Protein AF-A0A0G1F850-F1 (afdb_monomer_lite)

Structure (mmCIF, N/CA/C/O backbone):
data_AF-A0A0G1F850-F1
#
_entry.id   AF-A0A0G1F850-F1
#
loop_
_atom_site.group_PDB
_atom_site.id
_atom_site.type_symbol
_atom_site.label_atom_id
_atom_site.label_alt_id
_atom_site.label_comp_id
_atom_site.label_asym_id
_atom_site.label_entity_id
_atom_site.label_seq_id
_atom_site.pdbx_PDB_ins_code
_atom_site.Cartn_x
_atom_site.Cartn_y
_atom_site.Cartn_z
_atom_site.occupancy
_atom_site.B_iso_or_equiv
_atom_site.auth_seq_id
_atom_site.auth_comp_id
_atom_site.auth_asym_id
_atom_site.auth_atom_id
_atom_site.pdbx_PDB_model_num
ATOM 1 N N . MET A 1 1 ? -1.530 3.862 8.266 1.00 86.38 1 MET A N 1
ATOM 2 C CA . MET A 1 1 ? -0.939 3.810 6.913 1.00 86.38 1 MET A CA 1
ATOM 3 C C . MET A 1 1 ? -0.157 2.519 6.788 1.00 86.38 1 MET A C 1
ATOM 5 O O . MET A 1 1 ? 0.355 2.059 7.802 1.00 86.38 1 MET A O 1
ATOM 9 N N . SER A 1 2 ? -0.081 1.961 5.588 1.00 92.50 2 SER A N 1
ATOM 10 C CA . SER A 1 2 ? 0.739 0.800 5.234 1.00 92.50 2 SER A CA 1
ATOM 11 C C . SER A 1 2 ? 1.561 1.125 3.985 1.00 92.50 2 SER A C 1
ATOM 13 O O . SER A 1 2 ? 1.279 2.104 3.293 1.00 92.50 2 SER A O 1
ATOM 15 N N . GLU A 1 3 ? 2.559 0.294 3.703 1.00 92.56 3 GLU A N 1
ATOM 16 C CA . GLU A 1 3 ? 3.310 0.308 2.452 1.00 92.56 3 GLU A CA 1
ATOM 17 C C . GLU A 1 3 ? 3.476 -1.125 1.942 1.00 92.56 3 GLU A C 1
ATOM 19 O O . GLU A 1 3 ? 3.481 -2.079 2.726 1.00 92.56 3 GLU A O 1
ATOM 24 N N . HIS A 1 4 ? 3.599 -1.279 0.626 1.00 93.75 4 HIS A N 1
ATOM 25 C CA . HIS A 1 4 ? 3.867 -2.569 0.011 1.00 93.75 4 HIS A CA 1
ATOM 26 C C . HIS A 1 4 ? 4.814 -2.416 -1.177 1.00 93.75 4 HIS A C 1
ATOM 28 O O . HIS A 1 4 ? 4.681 -1.500 -1.986 1.00 93.75 4 HIS A O 1
ATOM 34 N N . HIS A 1 5 ? 5.776 -3.330 -1.266 1.00 92.81 5 HIS A N 1
ATOM 35 C CA . HIS A 1 5 ? 6.730 -3.422 -2.360 1.00 92.81 5 HIS A CA 1
ATOM 36 C C . HIS A 1 5 ? 6.754 -4.860 -2.875 1.00 92.81 5 HIS A C 1
ATOM 38 O O . HIS A 1 5 ? 6.951 -5.793 -2.092 1.00 92.81 5 HIS A O 1
ATOM 44 N N . SER A 1 6 ? 6.582 -5.032 -4.184 1.00 92.38 6 SER A N 1
ATOM 45 C CA . SER A 1 6 ? 6.580 -6.342 -4.829 1.00 92.38 6 SER A CA 1
ATOM 46 C C . SER A 1 6 ? 7.026 -6.274 -6.293 1.00 92.38 6 SER A C 1
ATOM 48 O O . SER A 1 6 ? 7.180 -5.201 -6.880 1.00 92.38 6 SER A O 1
ATOM 50 N N . PHE A 1 7 ? 7.265 -7.450 -6.880 1.00 91.38 7 PHE A N 1
ATOM 51 C CA . PHE A 1 7 ? 7.616 -7.621 -8.288 1.00 91.38 7 PHE A CA 1
ATOM 52 C C . PHE A 1 7 ? 6.618 -8.566 -8.952 1.00 91.38 7 PHE A C 1
ATOM 54 O O . PHE A 1 7 ? 6.298 -9.613 -8.397 1.00 91.38 7 PHE A O 1
ATOM 61 N N . GLY A 1 8 ? 6.180 -8.229 -10.166 1.00 91.06 8 GLY A N 1
ATOM 62 C CA . GLY A 1 8 ? 5.258 -9.067 -10.940 1.00 91.06 8 GLY A CA 1
ATOM 63 C C . GLY A 1 8 ? 3.784 -8.931 -10.552 1.00 91.06 8 GLY A C 1
ATOM 64 O O . GLY A 1 8 ? 2.947 -9.573 -11.181 1.00 91.06 8 GLY A O 1
ATOM 65 N N . ASP A 1 9 ? 3.461 -8.079 -9.580 1.00 92.69 9 ASP A N 1
ATOM 66 C CA . ASP A 1 9 ? 2.082 -7.719 -9.267 1.00 92.69 9 ASP A CA 1
ATOM 67 C C . ASP A 1 9 ? 1.589 -6.576 -10.159 1.00 92.69 9 ASP A C 1
ATOM 69 O O . ASP A 1 9 ? 2.351 -5.708 -10.598 1.00 92.69 9 ASP A O 1
ATOM 73 N N . THR A 1 10 ? 0.284 -6.579 -10.418 1.00 93.81 10 THR A N 1
ATOM 74 C CA . THR A 1 10 ? -0.407 -5.427 -10.993 1.00 93.81 10 THR A CA 1
ATOM 75 C C . THR A 1 10 ? -0.552 -4.329 -9.943 1.00 93.81 10 THR A C 1
ATOM 77 O O . THR A 1 10 ? -0.507 -4.587 -8.741 1.00 93.81 10 THR A O 1
ATOM 80 N N . GLU A 1 1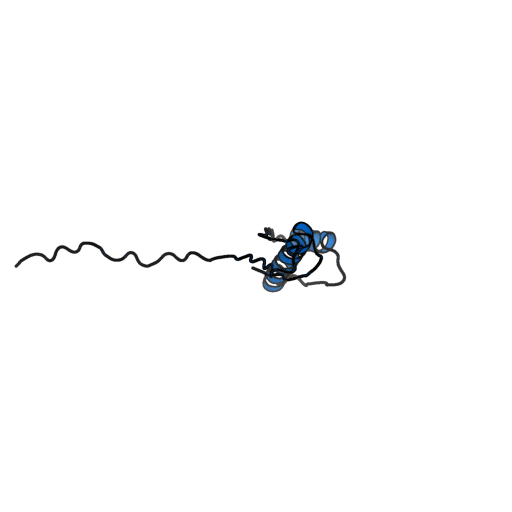1 ? -0.773 -3.099 -10.405 1.00 93.56 11 GLU A N 1
ATOM 81 C CA . GLU A 1 11 ? -1.093 -1.964 -9.534 1.00 93.56 11 GLU A CA 1
ATOM 82 C C . GLU A 1 11 ? -2.279 -2.259 -8.607 1.00 93.56 11 GLU A C 1
ATOM 84 O O . GLU A 1 11 ? -2.191 -2.016 -7.411 1.00 93.56 11 GLU A O 1
ATOM 89 N N . GLU A 1 12 ? -3.341 -2.864 -9.144 1.00 94.62 12 GLU A N 1
ATOM 90 C CA . GLU A 1 12 ? -4.532 -3.266 -8.389 1.00 94.62 12 GLU A CA 1
ATOM 91 C C . GLU A 1 12 ? -4.185 -4.245 -7.262 1.00 94.62 12 GLU A C 1
ATOM 93 O O . GLU A 1 12 ? -4.467 -3.978 -6.101 1.00 94.62 12 GLU A O 1
ATOM 98 N N . ARG A 1 13 ? -3.474 -5.335 -7.572 1.00 93.50 13 ARG A N 1
ATOM 99 C CA . ARG A 1 13 ? -3.144 -6.365 -6.580 1.00 93.50 13 ARG A CA 1
ATOM 100 C C . ARG A 1 13 ? -2.211 -5.843 -5.484 1.00 93.50 13 ARG A C 1
ATOM 102 O O . ARG A 1 13 ? -2.379 -6.199 -4.318 1.00 93.50 13 ARG A O 1
ATOM 109 N N . ALA A 1 14 ? -1.229 -5.021 -5.849 1.00 94.88 14 ALA A N 1
ATOM 110 C CA . ALA A 1 14 ? -0.344 -4.385 -4.878 1.00 94.88 14 ALA A CA 1
ATOM 111 C C . ALA A 1 14 ? -1.103 -3.373 -3.999 1.00 94.88 14 ALA A C 1
ATOM 113 O O . ALA A 1 14 ? -0.846 -3.301 -2.794 1.00 94.88 14 ALA A O 1
ATOM 114 N N . GLY A 1 15 ? -2.059 -2.643 -4.584 1.00 94.81 15 GLY A N 1
ATOM 115 C CA . GLY A 1 15 ? -2.939 -1.711 -3.885 1.00 94.81 15 GLY A CA 1
ATOM 116 C C . GLY A 1 15 ? -3.868 -2.405 -2.896 1.00 94.81 15 GLY A C 1
ATOM 117 O O . GLY A 1 15 ? -3.859 -2.052 -1.718 1.00 94.81 15 GLY A O 1
ATOM 118 N N . ASP A 1 16 ? -4.583 -3.443 -3.332 1.00 92.75 16 ASP A N 1
ATOM 119 C CA . ASP A 1 16 ? -5.475 -4.248 -2.488 1.00 92.75 16 ASP A CA 1
ATOM 120 C C . ASP A 1 16 ? -4.728 -4.840 -1.291 1.00 92.75 16 ASP A C 1
ATOM 122 O O . ASP A 1 16 ? -5.201 -4.786 -0.155 1.00 92.75 16 ASP A O 1
ATOM 126 N N . TYR A 1 17 ? -3.517 -5.356 -1.522 1.00 91.56 17 TYR A N 1
ATOM 127 C CA . TYR A 1 17 ? -2.682 -5.889 -0.449 1.00 91.56 17 TYR A CA 1
ATOM 128 C C . TYR A 1 17 ? -2.258 -4.800 0.546 1.00 91.56 17 TYR A C 1
ATOM 130 O O . TYR A 1 17 ? -2.298 -5.012 1.762 1.00 91.56 17 TYR A O 1
ATOM 138 N N . ALA A 1 18 ? -1.856 -3.624 0.054 1.00 94.12 18 ALA A N 1
ATOM 139 C CA . ALA A 1 18 ? -1.509 -2.503 0.919 1.00 94.12 18 ALA A CA 1
ATOM 140 C C . ALA A 1 18 ? -2.724 -2.037 1.743 1.00 94.12 18 ALA A C 1
ATOM 142 O O . ALA A 1 18 ? -2.586 -1.810 2.949 1.00 94.12 18 ALA A O 1
ATOM 143 N N . GLU A 1 19 ? -3.912 -1.936 1.146 1.00 92.00 19 GLU A N 1
ATOM 144 C CA . GLU A 1 19 ? -5.138 -1.575 1.868 1.00 92.00 19 GLU A CA 1
ATOM 145 C C . GLU A 1 19 ? -5.503 -2.589 2.943 1.00 92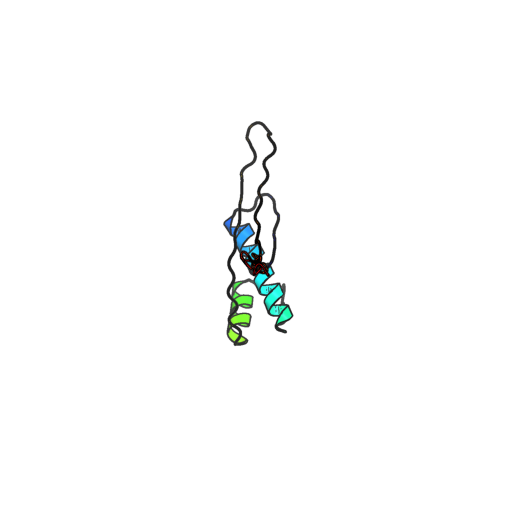.00 19 GLU A C 1
ATOM 147 O O . GLU A 1 19 ? -5.745 -2.198 4.087 1.00 92.00 19 GLU A O 1
ATOM 152 N N . ASP A 1 20 ? -5.484 -3.878 2.610 1.00 88.50 20 ASP A N 1
ATOM 153 C CA . ASP A 1 20 ? -5.781 -4.945 3.560 1.00 88.50 20 ASP A CA 1
ATOM 154 C C . ASP A 1 20 ? -4.817 -4.917 4.754 1.00 88.50 20 ASP A C 1
ATOM 156 O O . ASP A 1 20 ? -5.223 -5.005 5.920 1.00 88.50 20 ASP A O 1
ATOM 160 N N . LEU A 1 21 ? -3.532 -4.678 4.480 1.00 90.75 21 LEU A N 1
ATOM 161 C CA . LEU A 1 21 ? -2.526 -4.487 5.516 1.00 90.75 21 LEU A CA 1
ATOM 162 C C . LEU A 1 21 ? -2.850 -3.265 6.397 1.00 90.75 21 LEU A C 1
ATOM 164 O O . LEU A 1 21 ? -2.762 -3.352 7.624 1.00 90.75 21 LEU A O 1
ATOM 168 N N . ALA A 1 22 ? -3.268 -2.136 5.811 1.00 91.38 22 ALA A N 1
ATOM 169 C CA . ALA A 1 22 ? -3.670 -0.947 6.570 1.00 91.38 22 ALA A CA 1
ATOM 170 C C . ALA A 1 22 ? -4.923 -1.187 7.427 1.00 91.38 22 ALA A C 1
ATOM 172 O O . ALA A 1 22 ? -4.931 -0.799 8.601 1.00 91.38 22 ALA A O 1
ATOM 173 N N . ALA A 1 23 ? -5.952 -1.830 6.866 1.00 88.19 23 ALA A N 1
ATOM 174 C CA . ALA A 1 23 ? -7.175 -2.201 7.574 1.00 88.19 23 ALA A CA 1
ATOM 175 C C . ALA A 1 23 ? -6.852 -3.107 8.761 1.00 88.19 23 ALA A C 1
ATOM 177 O O . ALA A 1 23 ? -7.291 -2.844 9.879 1.00 88.19 23 ALA A O 1
ATOM 178 N N . THR A 1 24 ? -6.015 -4.118 8.536 1.00 86.31 24 THR A N 1
ATOM 179 C CA . THR A 1 24 ? -5.572 -5.069 9.557 1.00 86.31 24 THR A CA 1
ATOM 180 C C . THR A 1 24 ? -4.817 -4.379 10.694 1.00 86.31 24 THR A C 1
ATOM 182 O O . THR A 1 24 ? -5.113 -4.617 11.871 1.00 86.31 24 THR A O 1
ATOM 185 N N . MET A 1 25 ? -3.870 -3.490 10.374 1.00 90.00 25 MET A N 1
ATOM 186 C CA . MET A 1 25 ? -3.132 -2.729 11.389 1.00 90.00 25 MET A CA 1
ATOM 187 C C . MET A 1 25 ? -4.063 -1.846 12.231 1.00 90.00 25 MET A C 1
ATOM 189 O O . MET A 1 25 ? -3.928 -1.790 13.459 1.00 90.00 25 MET A O 1
ATOM 193 N N . LEU A 1 26 ? -5.047 -1.195 11.599 1.00 88.44 26 LEU A N 1
ATOM 194 C CA . LEU A 1 26 ? -6.047 -0.392 12.303 1.00 88.44 26 LEU A CA 1
ATOM 195 C C . LEU A 1 26 ? -6.973 -1.264 13.165 1.00 88.44 26 LEU A C 1
ATOM 197 O O . LEU A 1 26 ? -7.187 -0.956 14.336 1.00 88.44 26 LEU A O 1
ATOM 201 N N . ALA A 1 27 ? -7.490 -2.363 12.618 1.00 84.75 27 ALA A N 1
ATOM 202 C CA . ALA A 1 27 ? -8.386 -3.289 13.304 1.00 84.75 27 ALA A CA 1
ATOM 203 C C . ALA A 1 27 ? -7.735 -3.884 14.562 1.00 84.75 27 ALA A C 1
ATOM 205 O O . ALA A 1 27 ? -8.341 -3.868 15.635 1.00 84.75 27 ALA A O 1
ATOM 206 N N . THR A 1 28 ? -6.470 -4.300 14.454 1.00 84.56 28 THR A N 1
ATOM 207 C CA . THR A 1 28 ? -5.684 -4.817 15.585 1.00 84.56 28 THR A CA 1
ATOM 208 C C . THR A 1 28 ? -5.524 -3.754 16.672 1.00 84.56 28 THR A C 1
ATOM 210 O O . THR A 1 28 ? -5.738 -4.028 17.851 1.00 84.56 28 THR A O 1
ATOM 213 N N . THR A 1 29 ? -5.244 -2.505 16.283 1.00 86.50 29 THR A N 1
ATOM 214 C CA . THR A 1 29 ? -5.167 -1.366 17.221 1.00 86.50 29 THR A CA 1
ATOM 215 C C . THR A 1 29 ? -6.507 -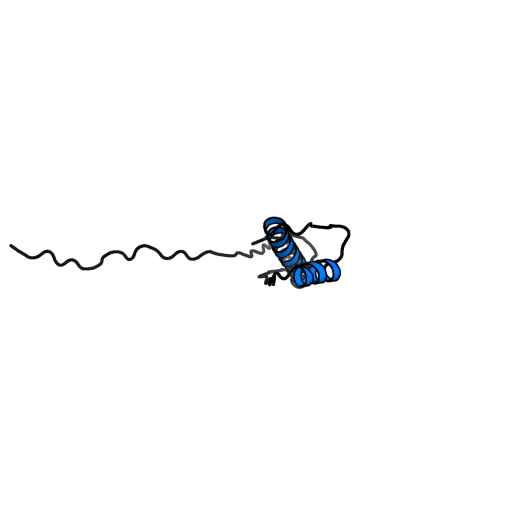1.108 17.920 1.00 86.50 29 THR A C 1
ATOM 217 O O . THR A 1 29 ? -6.556 -0.667 19.066 1.00 86.50 29 THR A O 1
ATOM 220 N N . LEU A 1 30 ? -7.615 -1.414 17.246 1.00 85.50 30 LEU A N 1
ATOM 221 C CA . LEU A 1 30 ? -8.976 -1.283 17.757 1.00 85.50 30 LEU A CA 1
ATOM 222 C C . LEU A 1 30 ? -9.454 -2.511 18.557 1.00 85.50 30 LEU A C 1
ATOM 224 O O . LEU A 1 30 ? -10.616 -2.510 18.981 1.00 85.50 30 LEU A O 1
ATOM 228 N N . GLY A 1 31 ? -8.596 -3.511 18.783 1.00 83.06 31 GLY A N 1
ATOM 229 C CA . GLY A 1 31 ? -8.897 -4.717 19.563 1.00 83.06 31 GLY A CA 1
ATOM 230 C C . GLY A 1 31 ? -9.706 -5.778 18.814 1.00 83.06 31 GLY A C 1
ATOM 231 O O . GLY A 1 31 ? -10.333 -6.619 19.451 1.00 83.06 31 GLY A O 1
ATOM 232 N N . ILE A 1 32 ? -9.739 -5.724 17.481 1.00 82.12 32 ILE A N 1
ATOM 233 C CA . ILE A 1 32 ? -10.354 -6.757 16.641 1.00 82.12 32 ILE A CA 1
ATOM 234 C C . ILE A 1 32 ? -9.268 -7.788 16.316 1.00 82.12 32 ILE A C 1
ATOM 236 O O . ILE A 1 32 ? -8.212 -7.418 15.803 1.00 82.12 32 ILE A O 1
ATOM 240 N N . GLU A 1 33 ? -9.507 -9.065 16.623 1.00 75.88 33 GLU A N 1
ATOM 241 C CA . GLU A 1 33 ? -8.541 -10.130 16.332 1.00 75.88 33 GLU A CA 1
ATOM 242 C C . GLU A 1 33 ? -8.330 -10.302 14.826 1.00 75.88 33 GLU A C 1
ATOM 244 O O . GLU A 1 33 ? -9.280 -10.386 14.044 1.00 75.88 33 GLU A O 1
ATOM 249 N N . PHE A 1 34 ? -7.059 -10.378 14.436 1.00 72.56 34 PHE A N 1
ATOM 250 C CA . PHE A 1 34 ? -6.654 -10.705 13.081 1.00 72.56 34 PHE A CA 1
ATOM 251 C C . PHE A 1 34 ? -6.553 -12.220 12.909 1.00 72.56 34 PHE A C 1
ATOM 253 O O . PHE A 1 34 ? -5.798 -12.880 13.622 1.00 72.56 34 PHE A O 1
ATOM 260 N N . ASP A 1 35 ? -7.277 -12.752 11.928 1.00 74.06 35 ASP A N 1
ATOM 261 C CA . ASP A 1 35 ? -7.210 -14.155 11.534 1.00 74.06 35 ASP A CA 1
ATOM 262 C C . ASP A 1 35 ? -6.642 -14.262 10.115 1.00 74.06 35 ASP A C 1
ATOM 264 O O . ASP A 1 35 ? -7.319 -13.945 9.137 1.00 74.06 35 ASP A O 1
ATOM 268 N N . SER A 1 36 ? -5.388 -14.704 10.006 1.00 70.44 36 SER A N 1
ATOM 269 C CA . SER A 1 36 ? -4.682 -14.848 8.727 1.00 70.44 36 SER A CA 1
ATOM 270 C C . SER A 1 36 ? -5.211 -15.984 7.853 1.00 70.44 36 SER A C 1
ATOM 272 O O . SER A 1 36 ? -4.831 -16.071 6.687 1.00 70.44 36 SER A O 1
ATOM 274 N N . SER A 1 37 ? -6.052 -16.864 8.404 1.00 79.06 37 SER A N 1
ATOM 275 C CA . SER A 1 37 ? -6.699 -17.928 7.634 1.00 79.06 37 SER A CA 1
ATOM 276 C C . SER A 1 37 ? -7.920 -17.441 6.855 1.00 79.06 37 SER A C 1
ATOM 278 O O . SER A 1 37 ? -8.411 -18.175 6.002 1.00 79.06 37 SER A O 1
ATOM 280 N N . LYS A 1 38 ? -8.395 -16.222 7.143 1.00 79.25 38 LYS A N 1
ATOM 281 C CA . LYS A 1 38 ? -9.585 -15.639 6.530 1.00 79.25 38 LYS A CA 1
ATOM 282 C C . LYS A 1 38 ? -9.258 -14.754 5.339 1.00 79.25 38 LYS A C 1
ATOM 284 O O . LYS A 1 38 ? -8.395 -13.872 5.393 1.00 79.25 38 LYS A O 1
ATOM 289 N N . ASP A 1 39 ? -10.054 -14.912 4.299 1.00 79.00 39 ASP A N 1
ATOM 290 C CA . ASP A 1 39 ? -10.001 -14.098 3.094 1.00 79.00 39 ASP A CA 1
ATOM 291 C C . ASP A 1 39 ? -10.499 -12.667 3.385 1.00 79.00 39 ASP A C 1
ATOM 293 O O . ASP A 1 39 ? -11.131 -12.399 4.415 1.00 79.00 39 ASP A O 1
ATOM 297 N N . TRP A 1 40 ? -10.215 -11.726 2.478 1.00 72.69 40 TRP A N 1
ATOM 298 C CA . TRP A 1 40 ? -10.599 -10.313 2.626 1.00 72.69 40 TRP A CA 1
ATOM 299 C C . TRP A 1 40 ? -12.092 -10.133 2.931 1.00 72.69 40 TRP A C 1
ATOM 301 O O . TRP A 1 40 ? -12.437 -9.462 3.898 1.00 72.69 40 TRP A O 1
ATOM 311 N N . ASP A 1 41 ? -12.973 -10.801 2.180 1.00 77.62 41 ASP A N 1
ATOM 312 C CA . ASP A 1 41 ? -14.429 -10.690 2.345 1.00 77.62 41 ASP A CA 1
ATOM 313 C C . ASP A 1 41 ? -14.911 -11.113 3.740 1.00 77.62 41 ASP A C 1
ATOM 315 O O . ASP A 1 41 ? -15.878 -10.565 4.282 1.00 77.62 41 ASP A O 1
ATOM 319 N N . GLU A 1 42 ? -14.265 -12.114 4.338 1.00 78.38 42 GLU A N 1
ATOM 320 C CA . GLU A 1 42 ? -14.604 -12.570 5.682 1.00 78.38 42 GLU A CA 1
ATOM 321 C C . GLU A 1 42 ? -14.116 -11.582 6.741 1.00 78.38 42 GLU A C 1
ATOM 323 O O . GLU A 1 42 ? -14.864 -11.252 7.669 1.00 78.38 42 GLU A O 1
ATOM 328 N N . ARG A 1 43 ? -12.896 -11.060 6.573 1.00 77.31 43 ARG A N 1
ATOM 329 C CA . ARG A 1 43 ? -12.329 -10.027 7.450 1.00 77.31 43 ARG A CA 1
ATOM 330 C C . ARG A 1 43 ? -13.137 -8.731 7.377 1.00 77.31 43 ARG A C 1
ATOM 332 O O . ARG A 1 43 ? -13.495 -8.174 8.414 1.00 77.31 43 ARG A O 1
ATOM 339 N N . GLU A 1 44 ? -13.555 -8.318 6.184 1.00 76.81 44 GLU A N 1
ATOM 340 C CA . GLU A 1 44 ? -14.380 -7.129 5.967 1.00 76.81 44 GLU A CA 1
ATOM 341 C C . GLU A 1 44 ? -15.743 -7.240 6.676 1.00 76.81 44 GLU A C 1
ATOM 343 O O . GLU A 1 44 ? -16.202 -6.296 7.333 1.00 76.81 44 GLU A O 1
ATOM 348 N N . LYS A 1 45 ? -16.381 -8.419 6.624 1.00 77.38 45 LYS A N 1
ATOM 349 C CA . LYS A 1 45 ? -17.621 -8.694 7.372 1.00 77.38 45 LYS A CA 1
ATOM 350 C C . LYS A 1 45 ? -17.414 -8.601 8.881 1.00 77.38 45 LYS A C 1
ATOM 352 O O . LYS A 1 45 ? -18.277 -8.050 9.566 1.00 77.38 45 LYS A O 1
ATOM 357 N N . GLN A 1 46 ? -16.294 -9.101 9.406 1.00 77.25 46 GLN A N 1
ATOM 358 C CA . GLN A 1 46 ? -15.971 -8.987 10.832 1.00 77.25 46 GLN A CA 1
ATOM 359 C C . GLN A 1 46 ? -15.775 -7.527 11.257 1.00 77.25 46 GLN A C 1
ATOM 361 O O . GLN A 1 46 ? -16.304 -7.119 12.295 1.00 77.25 46 GLN A O 1
ATOM 366 N N . TYR A 1 47 ? -15.099 -6.716 10.437 1.00 77.50 47 TYR A N 1
ATOM 367 C CA . TYR A 1 47 ? -14.940 -5.282 10.695 1.00 77.50 47 TYR A CA 1
ATOM 368 C C . TYR A 1 47 ? -16.300 -4.579 10.752 1.00 77.50 47 TYR A C 1
ATOM 370 O O . TYR A 1 47 ? -16.606 -3.926 11.750 1.00 77.50 47 TYR A O 1
ATOM 378 N N . LYS A 1 48 ? -17.170 -4.810 9.758 1.00 73.31 48 LYS A N 1
ATOM 379 C CA . LYS A 1 48 ? -18.535 -4.249 9.722 1.00 73.31 48 LYS A CA 1
ATOM 380 C C . LYS A 1 48 ? -19.382 -4.694 10.923 1.00 73.31 48 LYS A C 1
ATOM 382 O O . LYS A 1 48 ? -20.080 -3.873 11.516 1.00 73.31 48 LYS A O 1
ATOM 387 N N . ALA A 1 49 ? -19.294 -5.966 11.321 1.00 70.25 49 ALA A N 1
ATOM 388 C CA . ALA A 1 49 ? -20.030 -6.516 12.463 1.00 70.25 49 ALA A CA 1
ATOM 389 C C . ALA A 1 49 ? -19.552 -5.972 13.823 1.00 70.25 49 ALA A C 1
ATOM 391 O O . ALA A 1 49 ? -20.336 -5.919 14.768 1.00 70.25 49 ALA A O 1
ATOM 392 N N . SER A 1 50 ? -18.296 -5.524 13.924 1.00 71.88 50 SER A N 1
ATOM 393 C CA . SER A 1 50 ? -17.732 -4.939 15.151 1.00 71.88 50 SER A CA 1
ATOM 394 C C . SER A 1 50 ? -18.302 -3.555 15.510 1.00 71.88 50 SER A C 1
ATOM 396 O O . SER A 1 50 ? -17.953 -2.994 16.548 1.00 71.88 50 SER A O 1
ATOM 398 N N . GLY A 1 51 ? -19.150 -2.977 14.648 1.00 69.31 51 GLY A N 1
ATOM 399 C CA . GLY A 1 51 ? -19.685 -1.620 14.796 1.00 69.31 51 GLY A CA 1
ATOM 400 C C . GLY A 1 51 ? -18.665 -0.514 14.498 1.00 69.31 51 GLY A C 1
ATOM 401 O O . GLY A 1 51 ? -18.983 0.666 14.641 1.00 69.31 51 GLY A O 1
ATOM 402 N N . LYS A 1 52 ? -17.445 -0.877 14.079 1.00 70.38 52 LYS A N 1
ATOM 403 C CA . LYS A 1 52 ? -16.387 0.052 13.673 1.00 70.38 52 LYS A CA 1
ATOM 404 C C . LYS A 1 52 ? -16.332 0.112 12.147 1.00 70.38 52 LYS A C 1
ATOM 406 O O . LYS A 1 52 ? -15.995 -0.868 11.491 1.00 70.38 52 LYS A O 1
ATOM 411 N N . PHE A 1 53 ? -16.671 1.265 11.577 1.00 73.25 53 PHE A N 1
ATOM 412 C CA . PHE A 1 53 ? -16.571 1.491 10.136 1.00 73.25 53 PHE A CA 1
ATOM 413 C C . PHE A 1 53 ? -15.107 1.752 9.768 1.00 73.25 53 PHE A C 1
ATOM 415 O O . PHE A 1 53 ? -14.576 2.823 10.053 1.00 73.25 53 PHE A O 1
ATOM 422 N N . ILE A 1 54 ? -14.454 0.754 9.174 1.00 78.06 54 ILE A N 1
ATOM 423 C CA . ILE A 1 54 ? -13.101 0.873 8.624 1.00 78.06 54 ILE A CA 1
ATOM 424 C C . ILE A 1 54 ? -13.232 1.160 7.130 1.00 78.06 54 ILE A C 1
ATOM 426 O O . ILE A 1 54 ? -13.848 0.386 6.403 1.00 78.06 54 ILE A O 1
ATOM 430 N N . THR A 1 55 ? -12.665 2.278 6.687 1.00 82.69 55 THR A N 1
ATOM 431 C CA . THR A 1 55 ? -12.532 2.626 5.270 1.00 82.69 55 THR A CA 1
ATOM 432 C C . THR A 1 55 ? -11.057 2.707 4.922 1.00 82.69 55 THR A C 1
ATOM 434 O O . THR A 1 55 ? -10.285 3.322 5.662 1.00 82.69 55 THR A O 1
ATOM 437 N N . THR A 1 56 ? -10.679 2.129 3.792 1.00 88.38 56 THR A N 1
ATOM 438 C CA . THR A 1 56 ? -9.317 2.166 3.263 1.00 88.38 56 THR A CA 1
ATOM 439 C C . THR A 1 56 ? -9.294 2.788 1.873 1.00 88.38 56 THR A C 1
ATOM 441 O O . THR A 1 56 ? -10.328 2.951 1.226 1.00 88.38 56 THR A O 1
ATOM 444 N N . SER A 1 57 ? -8.109 3.241 1.484 1.00 92.31 57 SER A N 1
ATOM 445 C CA . SER A 1 57 ? -7.806 3.778 0.162 1.00 92.31 57 SER A CA 1
ATOM 446 C C . SER A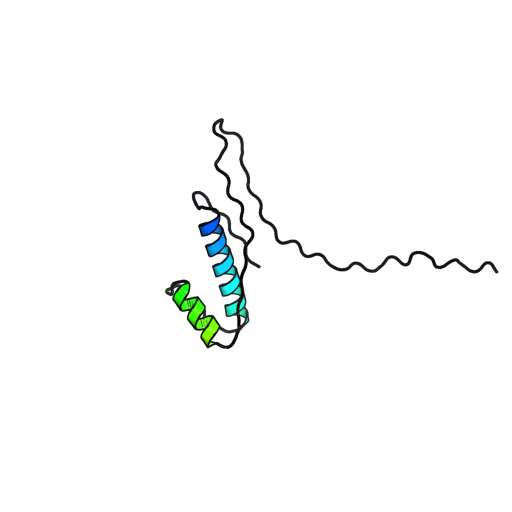 1 57 ? -6.308 3.622 -0.080 1.00 92.31 57 SER A C 1
ATOM 448 O O . SER A 1 57 ? -5.529 3.815 0.863 1.00 92.31 57 SER A O 1
ATOM 450 N N . ASN A 1 58 ? -5.893 3.376 -1.319 1.00 94.94 58 ASN A N 1
ATOM 451 C CA . ASN A 1 58 ? -4.488 3.297 -1.704 1.00 94.94 58 ASN A CA 1
ATOM 452 C C . ASN A 1 58 ? -4.097 4.304 -2.792 1.00 94.94 58 ASN A C 1
ATOM 454 O O . ASN A 1 58 ? -4.921 4.805 -3.553 1.00 94.94 58 ASN A O 1
ATOM 458 N N . VAL A 1 59 ? -2.792 4.570 -2.843 1.00 95.81 59 VAL A N 1
ATOM 459 C CA . VAL A 1 59 ? -2.100 5.163 -3.987 1.00 95.81 59 VAL A CA 1
ATOM 460 C C . VAL A 1 59 ? -0.995 4.185 -4.346 1.00 95.81 59 VAL A C 1
ATOM 462 O O . VAL A 1 59 ? -0.074 3.986 -3.553 1.00 95.81 59 VAL A O 1
ATOM 465 N N . THR A 1 60 ? -1.093 3.581 -5.524 1.00 96.00 60 THR A N 1
ATOM 466 C CA . THR A 1 60 ? -0.154 2.557 -5.982 1.00 96.00 60 THR A CA 1
ATOM 467 C C . THR A 1 60 ? 0.415 2.957 -7.333 1.00 96.00 60 THR A C 1
ATOM 469 O O . THR A 1 60 ? -0.254 3.608 -8.126 1.00 96.00 60 THR A O 1
ATOM 472 N N . GLN A 1 61 ? 1.668 2.591 -7.588 1.00 95.75 61 GLN A N 1
ATOM 473 C CA . GLN A 1 61 ? 2.301 2.787 -8.885 1.00 95.75 61 GLN A CA 1
ATOM 474 C C . GLN A 1 61 ? 2.985 1.492 -9.301 1.00 95.75 61 GLN A C 1
ATOM 476 O O . GLN A 1 61 ? 3.831 0.969 -8.574 1.00 95.75 61 GLN A O 1
ATOM 481 N N . SER A 1 62 ? 2.672 1.021 -10.506 1.00 95.00 62 SER A N 1
ATOM 482 C CA . SER A 1 62 ? 3.405 -0.064 -11.159 1.00 95.00 62 SER A CA 1
ATOM 483 C C . SER A 1 62 ? 4.144 0.444 -12.401 1.00 95.00 62 SER A C 1
ATOM 485 O O . SER A 1 62 ? 3.810 1.484 -12.973 1.00 95.00 62 SER A O 1
ATOM 487 N N . ALA A 1 63 ? 5.202 -0.256 -12.805 1.00 94.25 63 ALA A N 1
ATOM 488 C CA . ALA A 1 63 ? 5.906 0.026 -14.049 1.00 94.25 63 ALA A CA 1
ATOM 489 C C . ALA A 1 63 ? 6.500 -1.259 -14.620 1.00 94.25 63 ALA A C 1
ATOM 491 O O . ALA A 1 63 ? 7.049 -2.087 -13.892 1.00 94.25 63 ALA A O 1
ATOM 492 N N . GLN A 1 64 ? 6.429 -1.406 -15.942 1.00 94.12 64 GLN A N 1
ATOM 493 C CA . GLN A 1 64 ? 7.187 -2.438 -16.636 1.00 94.12 64 GLN A CA 1
ATOM 494 C C . GLN A 1 64 ? 8.622 -1.947 -16.844 1.00 94.12 64 GLN A C 1
ATOM 496 O O . GLN A 1 64 ? 8.836 -0.818 -17.283 1.00 94.12 64 GLN A O 1
ATOM 501 N N . GLY A 1 65 ? 9.601 -2.800 -16.535 1.00 92.06 65 GLY A N 1
ATOM 502 C CA . GLY A 1 65 ? 11.013 -2.470 -16.716 1.00 92.06 65 GLY A CA 1
ATOM 503 C C . GLY A 1 65 ? 11.345 -2.078 -18.160 1.00 92.06 65 GLY A C 1
ATOM 504 O O . GLY A 1 65 ? 10.789 -2.628 -19.115 1.00 92.06 65 GLY A O 1
ATOM 505 N N . HIS A 1 66 ? 12.263 -1.124 -18.319 1.00 94.31 66 HIS A N 1
ATOM 506 C CA . HIS A 1 66 ? 12.677 -0.636 -19.631 1.00 94.31 66 HIS A CA 1
ATOM 507 C C . HIS A 1 66 ? 13.262 -1.762 -20.502 1.00 94.31 66 HIS A C 1
ATOM 509 O O . HIS A 1 66 ? 14.131 -2.515 -20.062 1.00 94.31 66 HIS A O 1
ATOM 515 N N . LYS A 1 67 ? 12.838 -1.843 -21.772 1.00 94.44 67 LYS A N 1
ATOM 516 C CA . LYS A 1 67 ? 13.226 -2.926 -22.704 1.00 94.44 67 LYS A CA 1
ATOM 517 C C . LYS A 1 67 ? 14.732 -3.015 -22.964 1.00 94.44 67 LYS A C 1
ATOM 519 O O . LYS A 1 67 ? 15.239 -4.088 -23.258 1.00 94.44 67 LYS A O 1
ATOM 524 N N . GLU A 1 68 ? 15.433 -1.893 -22.844 1.00 95.81 68 GLU A N 1
ATOM 525 C CA . GLU A 1 68 ? 16.889 -1.805 -23.030 1.00 95.81 68 GLU A CA 1
ATOM 526 C C . GLU A 1 68 ? 17.682 -2.021 -21.725 1.00 95.81 68 GLU A C 1
ATOM 528 O O . GLU A 1 68 ? 18.880 -1.764 -21.679 1.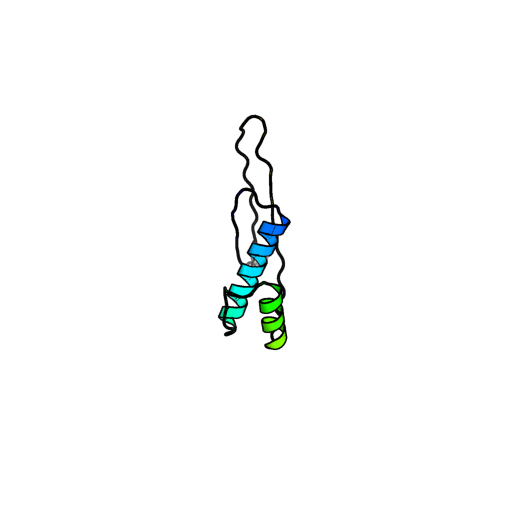00 95.81 68 GLU A O 1
ATOM 533 N N . GLY A 1 69 ? 17.029 -2.467 -20.643 1.00 92.25 69 GLY A N 1
ATOM 534 C CA . GLY A 1 69 ? 17.696 -2.771 -19.371 1.00 92.25 69 GLY A CA 1
ATOM 535 C C . GLY A 1 69 ? 18.031 -1.549 -18.509 1.00 92.25 69 GLY A C 1
ATOM 536 O O . GLY A 1 69 ? 18.836 -1.654 -17.584 1.00 92.25 69 GLY A O 1
ATOM 537 N N . LEU A 1 70 ? 17.425 -0.390 -18.786 1.00 95.75 70 LEU A N 1
ATOM 538 C CA . LEU A 1 70 ? 17.543 0.784 -17.920 1.00 95.75 70 LEU A CA 1
ATOM 539 C C . LEU A 1 70 ? 16.793 0.564 -16.603 1.00 95.75 70 LEU A C 1
ATOM 541 O O . LEU A 1 70 ? 15.739 -0.076 -16.558 1.00 95.75 70 LEU A O 1
ATOM 545 N N . TRP A 1 71 ? 17.335 1.128 -15.527 1.00 94.56 71 TRP A N 1
ATOM 546 C CA . TRP A 1 71 ? 16.762 0.983 -14.195 1.00 94.56 71 TRP A CA 1
ATOM 547 C C . TRP A 1 71 ? 15.412 1.690 -14.138 1.00 94.56 71 TRP A C 1
ATOM 549 O O . TRP A 1 71 ? 15.285 2.851 -14.521 1.00 94.56 71 TRP A O 1
ATOM 559 N N . THR A 1 72 ? 14.400 0.962 -13.680 1.00 93.44 72 THR A N 1
ATOM 560 C CA . THR A 1 72 ? 13.031 1.454 -13.537 1.00 93.44 72 THR A CA 1
ATOM 561 C C . THR A 1 72 ? 12.643 1.317 -12.076 1.00 93.44 72 THR A C 1
ATOM 563 O O . THR A 1 72 ? 12.710 0.220 -11.526 1.00 93.44 72 THR A O 1
ATOM 566 N N . THR A 1 73 ? 12.243 2.426 -11.462 1.00 93.12 73 THR A N 1
ATOM 567 C CA . THR A 1 73 ? 11.836 2.479 -10.056 1.00 93.12 73 THR A CA 1
ATOM 568 C C . THR A 1 73 ? 10.463 3.119 -9.963 1.00 93.12 73 THR A C 1
ATOM 570 O O . THR A 1 73 ? 10.183 4.094 -10.658 1.00 93.12 73 THR A O 1
ATOM 573 N N . VAL A 1 74 ? 9.625 2.581 -9.082 1.00 94.19 74 VAL A N 1
ATOM 574 C CA . VAL A 1 74 ? 8.332 3.158 -8.710 1.00 94.19 74 VAL A CA 1
ATOM 575 C C . VAL A 1 74 ? 8.387 3.640 -7.269 1.00 94.19 74 VAL A C 1
ATOM 577 O O . VAL A 1 74 ? 9.094 3.064 -6.442 1.00 94.19 74 VAL A O 1
ATOM 580 N N . LEU A 1 75 ? 7.658 4.714 -6.983 1.00 93.69 75 LEU A N 1
ATOM 581 C CA . LEU A 1 75 ? 7.532 5.293 -5.652 1.00 93.69 75 LEU A CA 1
ATOM 582 C C . LEU A 1 75 ? 6.066 5.655 -5.419 1.00 93.69 75 LEU A C 1
ATOM 584 O O . LEU A 1 75 ? 5.426 6.239 -6.292 1.00 93.69 75 LEU A O 1
ATOM 588 N N . ALA A 1 76 ? 5.570 5.346 -4.227 1.00 93.56 76 ALA A N 1
ATOM 589 C CA . ALA A 1 76 ? 4.296 5.816 -3.701 1.00 93.56 76 ALA A CA 1
ATOM 590 C C . ALA A 1 76 ? 4.543 6.358 -2.288 1.00 93.56 76 ALA A C 1
ATOM 592 O O . ALA A 1 76 ? 5.386 5.833 -1.560 1.00 93.56 76 ALA A O 1
ATOM 593 N N . SER A 1 77 ? 3.867 7.443 -1.911 1.00 92.00 77 SER A N 1
ATOM 594 C CA . SER A 1 77 ? 4.088 8.095 -0.620 1.00 92.00 77 SER A CA 1
ATOM 595 C C . SER A 1 77 ? 2.810 8.738 -0.098 1.00 92.00 77 SER A C 1
ATOM 597 O O . SER A 1 77 ? 2.041 9.321 -0.861 1.00 92.00 77 SER A O 1
ATOM 599 N N . ALA A 1 78 ? 2.622 8.664 1.217 1.00 91.69 78 ALA A N 1
ATOM 600 C CA . ALA A 1 78 ? 1.636 9.438 1.950 1.00 91.69 78 ALA A CA 1
ATOM 601 C C . ALA A 1 78 ? 2.373 10.496 2.785 1.00 91.69 78 ALA A C 1
ATOM 603 O O . ALA A 1 78 ? 3.145 10.164 3.686 1.00 91.69 78 ALA A O 1
ATOM 604 N N . VAL A 1 79 ? 2.152 11.773 2.463 1.00 92.69 79 VAL A N 1
ATOM 605 C CA . VAL A 1 79 ? 2.855 12.908 3.074 1.00 92.69 79 VAL A CA 1
ATOM 606 C C . VAL A 1 79 ? 1.908 13.654 4.007 1.00 92.69 79 VAL A C 1
ATOM 608 O O . VAL A 1 79 ? 0.887 14.182 3.572 1.00 92.69 79 VAL A O 1
ATOM 611 N N . PHE A 1 80 ? 2.259 13.726 5.290 1.00 92.38 80 PHE A N 1
ATOM 612 C CA . PHE A 1 80 ? 1.526 14.538 6.258 1.00 92.38 80 PHE A CA 1
ATOM 613 C C . PHE A 1 80 ? 1.931 16.002 6.116 1.00 92.38 80 PHE A C 1
ATOM 615 O O . PHE A 1 80 ? 3.096 16.353 6.301 1.00 92.38 80 PHE A O 1
ATOM 622 N N . VAL A 1 81 ? 0.959 16.861 5.824 1.00 93.31 81 VAL A N 1
ATOM 623 C CA . VAL A 1 81 ? 1.141 18.311 5.889 1.00 93.31 81 VAL A CA 1
ATOM 624 C C . VAL A 1 81 ? 0.761 18.757 7.294 1.00 93.31 81 VAL A C 1
ATOM 626 O O . VAL A 1 81 ? -0.381 18.588 7.713 1.00 93.31 81 VAL A O 1
ATOM 629 N N . LEU A 1 82 ? 1.732 19.287 8.032 1.00 91.25 82 LEU A N 1
ATOM 630 C CA . LEU A 1 82 ? 1.510 19.865 9.354 1.00 91.25 82 LEU A CA 1
ATOM 631 C C . LEU A 1 82 ? 1.300 21.372 9.197 1.00 91.25 82 LEU A C 1
ATOM 633 O O . LEU A 1 82 ? 2.013 22.014 8.424 1.00 91.25 82 LEU A O 1
ATOM 637 N N . GLU A 1 83 ? 0.343 21.945 9.923 1.00 83.88 83 GLU A N 1
ATOM 638 C CA . GLU A 1 83 ? 0.253 23.402 10.031 1.00 83.88 83 GLU A CA 1
ATOM 639 C C . GLU A 1 83 ? 1.499 23.918 10.765 1.00 83.88 83 GLU A C 1
ATOM 641 O O . GLU A 1 83 ? 1.801 23.492 11.880 1.00 83.88 83 GLU A O 1
ATOM 646 N N . GLY A 1 84 ? 2.258 24.805 10.119 1.00 75.19 84 GLY A N 1
ATOM 647 C CA . GLY A 1 84 ? 3.341 25.537 10.770 1.00 75.19 84 GLY A CA 1
ATOM 648 C C . GLY A 1 84 ? 2.794 26.693 11.608 1.00 75.19 84 GLY A C 1
ATOM 649 O O . GLY A 1 84 ? 1.745 27.252 11.284 1.00 75.19 84 GLY A O 1
ATOM 650 N N . GLU A 1 85 ? 3.519 27.091 12.657 1.00 66.56 85 GLU A N 1
ATOM 651 C CA . GLU A 1 85 ? 3.304 28.394 13.292 1.00 66.56 85 GLU A CA 1
ATOM 652 C C . GLU A 1 85 ? 3.367 29.484 12.217 1.00 66.56 85 GLU A C 1
ATOM 654 O O . GLU A 1 85 ? 4.335 29.579 11.457 1.00 66.56 85 GLU A O 1
ATOM 659 N N . GLN A 1 86 ? 2.322 30.307 12.142 1.00 61.38 86 GLN A N 1
ATOM 660 C CA . GLN A 1 86 ? 2.349 31.505 11.318 1.00 61.38 86 GLN A CA 1
ATOM 661 C C . GLN A 1 86 ? 3.509 32.376 11.806 1.00 61.38 86 GLN A C 1
ATOM 663 O O . GLN A 1 86 ? 3.511 32.833 12.950 1.00 61.38 86 GLN A O 1
ATOM 668 N N . ALA A 1 87 ? 4.502 32.610 10.948 1.00 56.81 87 ALA A N 1
ATOM 669 C CA . ALA A 1 87 ? 5.496 33.634 11.214 1.00 56.81 87 ALA A CA 1
ATOM 670 C C . ALA A 1 87 ? 4.750 34.964 11.399 1.00 56.81 87 ALA A C 1
ATOM 672 O O . ALA A 1 87 ? 4.018 35.405 10.512 1.00 56.81 87 ALA A O 1
ATOM 673 N N . MET A 1 88 ? 4.894 35.569 12.578 1.00 53.84 88 MET A N 1
ATOM 674 C CA . MET A 1 88 ? 4.340 36.879 12.908 1.00 53.84 88 MET A CA 1
ATOM 675 C C . MET A 1 88 ? 4.982 37.942 12.007 1.00 53.84 88 MET A C 1
ATOM 677 O O . MET A 1 88 ? 5.980 38.559 12.372 1.00 53.84 88 MET A O 1
ATOM 681 N N . GLU A 1 89 ? 4.425 38.163 10.820 1.00 56.84 89 GLU A N 1
ATOM 682 C CA . GLU A 1 89 ? 4.813 39.274 9.961 1.00 56.84 89 GLU A CA 1
ATOM 683 C C . GLU A 1 89 ? 3.996 40.517 10.350 1.00 56.84 89 GLU A C 1
ATOM 685 O O . GLU A 1 89 ? 2.776 40.563 10.191 1.00 56.84 89 GLU A O 1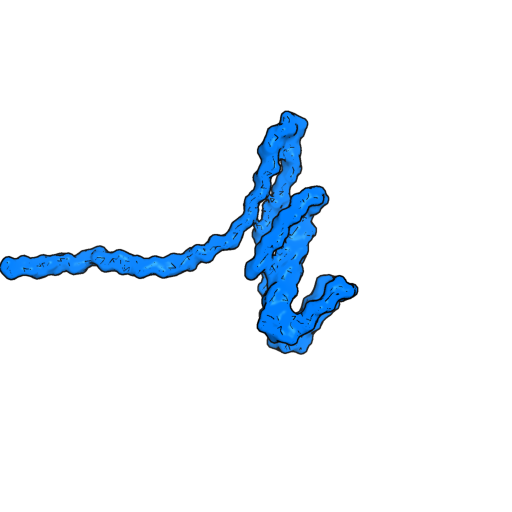
ATOM 690 N N . ASN A 1 90 ? 4.717 41.535 10.837 1.00 53.50 90 ASN A N 1
ATOM 691 C CA . ASN A 1 90 ? 4.298 42.908 11.157 1.00 53.50 90 ASN A CA 1
ATOM 692 C C . ASN A 1 90 ? 3.845 43.224 12.595 1.00 53.50 90 ASN A C 1
ATOM 694 O O . ASN A 1 90 ? 2.762 43.767 12.815 1.00 53.50 90 ASN A O 1
ATOM 698 N N . GLN A 1 91 ? 4.759 43.113 13.564 1.00 54.06 91 GLN A N 1
ATOM 699 C CA . GLN A 1 91 ? 4.846 44.166 14.585 1.00 54.06 91 GLN A CA 1
ATOM 700 C C . GLN A 1 91 ? 5.671 45.326 14.015 1.00 54.06 91 GLN A C 1
ATOM 702 O O . GLN A 1 91 ? 6.898 45.289 14.005 1.00 54.06 91 GLN A O 1
ATOM 707 N N . LYS A 1 92 ? 5.000 46.380 13.532 1.00 56.69 92 LYS A N 1
ATOM 708 C CA . LYS A 1 92 ? 5.652 47.689 13.408 1.00 56.69 92 LYS A CA 1
ATOM 709 C C . LYS A 1 92 ? 6.046 48.120 14.818 1.00 56.69 92 LYS A C 1
ATOM 711 O O . LYS A 1 92 ? 5.169 48.406 15.631 1.00 56.69 92 LYS A O 1
ATOM 716 N N . THR A 1 93 ? 7.341 48.146 15.110 1.00 54.97 93 THR A N 1
ATOM 717 C CA . THR A 1 93 ? 7.878 48.745 16.333 1.00 54.97 93 THR A CA 1
ATOM 718 C C . THR A 1 93 ? 7.359 50.184 16.428 1.00 54.97 93 THR A C 1
ATOM 720 O O . THR A 1 93 ? 7.574 50.950 15.483 1.00 54.97 93 THR A O 1
ATOM 723 N N . PRO A 1 94 ? 6.651 50.590 17.497 1.00 52.31 94 PRO A N 1
ATOM 724 C CA . PRO A 1 94 ? 6.344 51.997 17.683 1.00 52.31 94 PRO A CA 1
ATOM 725 C C . PRO A 1 94 ? 7.664 52.736 17.922 1.00 52.31 94 PRO A C 1
ATOM 727 O O . PRO A 1 94 ? 8.434 52.377 18.811 1.00 52.31 94 PRO A O 1
ATOM 730 N N . LEU A 1 95 ? 7.937 53.737 17.085 1.00 55.59 95 LEU A N 1
ATOM 731 C CA . LEU A 1 95 ? 8.982 54.722 17.338 1.00 55.59 95 LEU A CA 1
ATOM 732 C C . LEU A 1 95 ? 8.568 55.505 18.591 1.00 55.59 95 LEU A C 1
ATOM 734 O O . LEU A 1 95 ? 7.569 56.226 18.557 1.00 55.59 95 LEU A O 1
ATOM 738 N N . ILE A 1 96 ? 9.305 55.313 19.683 1.00 61.59 96 ILE A N 1
ATOM 739 C CA . ILE A 1 96 ? 9.476 56.334 20.725 1.00 61.59 96 ILE A CA 1
ATOM 740 C C . ILE A 1 96 ? 10.625 57.250 20.326 1.00 61.59 96 ILE A C 1
ATOM 742 O O . ILE A 1 96 ? 11.622 56.725 19.778 1.00 61.59 96 ILE A O 1
#

Sequence (96 aa):
MSEHHSFGDTEERAGDYAEDLAATMLATTLGIEFDSSKDWDEREKQYKASGKFITTSNVTQSAQGHKEGLWTTVLASAVFVLEGEQAMENQKTPLI

Radius of gyration: 21.93 Å; chains: 1; bounding box: 38×74×44 Å

pLDDT: mean 83.29, std 12.59, range [52.31, 96.0]

Foldseek 3Di:
DFAFDDPPDDQVVRFVVRFLVVQQVVCVVVVHDDDPVDDPVVVCVSCVVVVHDDDTGDDGDDDDADPVRDDDDDDDDDDDDDDDDPDPPDPPDDDD

Secondary structure (DSSP, 8-state):
------SS--HHHHHHHHHHHHHHHHHHHTTPPP-TTS-HHHHHHHHHHTT------------PPPTT-----------PPPPPPPP---------